Protein AF-A0A2R6EJL7-F1 (afdb_monomer_lite)

Secondary structure (DSSP, 8-state):
-----HHHHHHSS-HHHHHHHHHHHHHHHHHHHHHHHHH--HHHHHHHHHHHHHHHHHHH-THHHHHHHHHTT-S-HHHHHHHHHHHHHHHHHHHHHHHHHT-

pLDDT: mean 85.53, std 10.94, range [43.31, 95.88]

Radius of gyration: 16.5 Å; chains: 1; bounding box: 40×24×56 Å

Sequence (103 aa):
MGTVPEAAAVFGLDVSLTLVFLVVGLAVFLWGFARYRRTFWRTELAVATLIALGVWSVGVFPDLFLVIADVLRLSETFRAVQIVANVAFVFLLLYALSLINDN

Structure (mmCIF, N/CA/C/O backbone):
data_AF-A0A2R6EJL7-F1
#
_entry.id   AF-A0A2R6EJL7-F1
#
loop_
_atom_site.group_PDB
_atom_site.id
_atom_site.type_symbol
_atom_site.label_atom_id
_atom_site.label_alt_id
_atom_site.label_comp_id
_atom_site.label_asym_id
_atom_site.label_entity_id
_atom_site.label_seq_id
_atom_site.pdbx_PDB_ins_code
_atom_site.Cartn_x
_atom_site.Cartn_y
_atom_site.Cartn_z
_atom_site.occupancy
_atom_site.B_iso_or_equiv
_atom_site.auth_seq_id
_atom_site.auth_comp_id
_atom_site.auth_asym_id
_atom_site.auth_atom_id
_atom_site.pdbx_PDB_model_num
ATOM 1 N N . MET A 1 1 ? 8.778 -14.224 -30.871 1.00 43.31 1 MET A N 1
ATOM 2 C CA . MET A 1 1 ? 8.301 -12.944 -30.308 1.00 43.31 1 MET A CA 1
ATOM 3 C C . MET A 1 1 ? 6.935 -13.205 -29.703 1.00 43.31 1 MET A C 1
ATOM 5 O O . MET A 1 1 ? 5.975 -13.330 -30.448 1.00 43.31 1 MET A O 1
ATOM 9 N N . GLY A 1 2 ? 6.869 -13.444 -28.391 1.00 53.47 2 GLY A N 1
ATOM 10 C CA . GLY A 1 2 ? 5.591 -13.633 -27.702 1.00 53.47 2 GLY A CA 1
ATOM 11 C C . GLY A 1 2 ? 4.887 -12.287 -27.612 1.00 53.47 2 GLY A C 1
ATOM 12 O O . GLY A 1 2 ? 5.492 -11.320 -27.155 1.00 53.47 2 GLY A O 1
ATOM 13 N N . THR A 1 3 ? 3.658 -12.203 -28.111 1.00 59.81 3 THR A N 1
ATOM 14 C CA . THR A 1 3 ? 2.821 -11.014 -27.963 1.00 59.81 3 THR A CA 1
ATOM 15 C C . THR A 1 3 ? 2.594 -10.802 -26.476 1.00 59.81 3 THR A C 1
ATOM 17 O O . THR A 1 3 ? 1.891 -11.587 -25.841 1.00 59.81 3 THR A O 1
ATOM 20 N N . VAL A 1 4 ? 3.231 -9.779 -25.911 1.00 57.00 4 VAL A N 1
ATOM 21 C CA . VAL A 1 4 ? 2.885 -9.292 -24.578 1.00 57.00 4 VAL A CA 1
ATOM 22 C C . VAL A 1 4 ? 1.385 -8.984 -24.640 1.00 57.00 4 VAL A C 1
ATOM 24 O O . VAL A 1 4 ? 0.992 -8.201 -25.508 1.00 57.00 4 VAL A O 1
ATOM 27 N N . PRO A 1 5 ? 0.525 -9.647 -23.845 1.00 63.06 5 PRO A N 1
ATOM 28 C CA . PRO A 1 5 ? -0.902 -9.350 -23.871 1.00 63.06 5 PRO A CA 1
ATOM 29 C C . PRO A 1 5 ? -1.068 -7.854 -23.589 1.00 63.06 5 PRO A C 1
ATOM 31 O O . PRO A 1 5 ? -0.411 -7.350 -22.682 1.00 63.06 5 PRO A O 1
ATOM 34 N N . GLU A 1 6 ? -1.899 -7.139 -24.358 1.00 61.22 6 GLU A N 1
ATOM 35 C CA . GLU A 1 6 ? -2.052 -5.670 -24.259 1.00 61.22 6 GLU A CA 1
ATOM 36 C C . GLU A 1 6 ? -2.221 -5.192 -22.810 1.00 61.22 6 GLU A C 1
ATOM 38 O O . GLU A 1 6 ? -1.675 -4.167 -22.417 1.00 61.22 6 GLU A O 1
ATOM 43 N N . ALA A 1 7 ? -2.889 -5.991 -21.976 1.00 58.41 7 ALA A N 1
ATOM 44 C CA . ALA A 1 7 ? -3.046 -5.729 -20.552 1.00 58.41 7 ALA A CA 1
ATOM 45 C C . ALA A 1 7 ? -1.715 -5.667 -19.767 1.00 58.41 7 ALA A C 1
ATOM 47 O O . ALA A 1 7 ? -1.571 -4.812 -18.900 1.00 58.41 7 ALA A O 1
ATOM 48 N N . ALA A 1 8 ? -0.719 -6.502 -20.071 1.00 58.97 8 ALA A N 1
ATOM 49 C CA . ALA A 1 8 ? 0.587 -6.442 -19.407 1.00 58.97 8 ALA A CA 1
ATOM 50 C C . ALA A 1 8 ? 1.381 -5.180 -19.792 1.00 58.97 8 ALA A C 1
ATOM 52 O O . ALA A 1 8 ? 2.152 -4.672 -18.981 1.00 58.97 8 ALA A O 1
ATOM 53 N N . ALA A 1 9 ? 1.152 -4.627 -20.988 1.00 61.31 9 ALA A N 1
ATOM 54 C CA . ALA 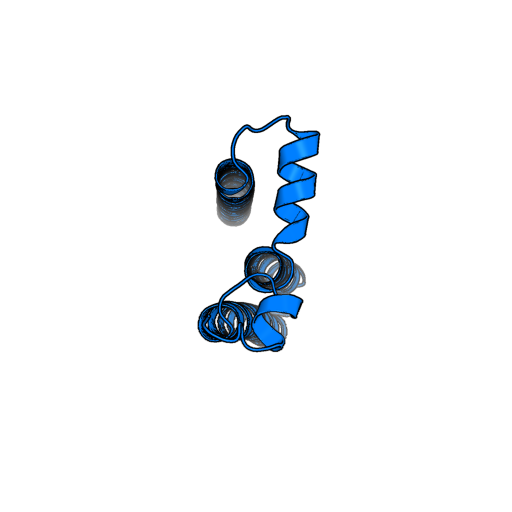A 1 9 ? 1.720 -3.336 -21.376 1.00 61.31 9 ALA A CA 1
ATOM 55 C C . ALA A 1 9 ? 1.076 -2.158 -20.620 1.00 61.31 9 ALA A C 1
ATOM 57 O O . ALA A 1 9 ? 1.738 -1.152 -20.393 1.00 61.31 9 ALA A O 1
ATOM 58 N N . VAL A 1 10 ? -0.190 -2.292 -20.201 1.00 64.12 10 VAL A N 1
ATOM 59 C CA . VAL A 1 10 ? -0.896 -1.277 -19.399 1.00 64.12 10 VAL A CA 1
ATOM 60 C C . VAL A 1 10 ? -0.506 -1.342 -17.919 1.00 64.12 10 VAL A C 1
ATOM 62 O O . VAL A 1 10 ? -0.361 -0.301 -17.288 1.00 64.12 10 VAL A O 1
ATOM 65 N N . PHE A 1 11 ? -0.338 -2.543 -17.358 1.00 67.06 11 PHE A N 1
ATOM 66 C CA . PHE A 1 11 ? -0.090 -2.722 -15.919 1.00 67.06 11 PHE A CA 1
ATOM 67 C C . PHE A 1 11 ? 1.385 -2.890 -15.539 1.00 67.06 11 PHE A C 1
ATOM 69 O O . PHE A 1 11 ? 1.698 -2.917 -14.353 1.00 67.06 11 PHE A O 1
ATOM 76 N N . GLY A 1 12 ? 2.292 -3.042 -16.509 1.00 65.75 12 GLY A N 1
ATOM 77 C CA . GLY A 1 12 ? 3.726 -3.227 -16.253 1.00 65.75 12 GLY A CA 1
ATOM 78 C C . GLY A 1 12 ? 4.088 -4.550 -15.556 1.00 65.75 12 GLY A C 1
ATOM 79 O O . GLY A 1 12 ? 5.246 -4.752 -15.196 1.00 65.75 12 GLY A O 1
ATOM 80 N N . LEU A 1 13 ? 3.119 -5.456 -15.375 1.00 71.62 13 LEU A N 1
ATOM 81 C CA . LEU A 1 13 ? 3.247 -6.762 -14.724 1.00 71.62 13 LEU A CA 1
ATOM 82 C C . LEU A 1 13 ? 2.488 -7.838 -15.519 1.00 71.62 13 LEU A C 1
ATOM 84 O O . LEU A 1 13 ? 1.620 -7.528 -16.338 1.00 71.62 13 LEU A O 1
ATOM 88 N N . ASP A 1 14 ? 2.777 -9.117 -15.249 1.00 85.19 14 ASP A N 1
ATOM 89 C CA . ASP A 1 14 ? 1.941 -10.215 -15.751 1.00 85.19 14 ASP A CA 1
ATOM 90 C C . ASP A 1 14 ? 0.497 -10.027 -15.260 1.00 85.19 14 ASP A C 1
ATOM 92 O O . ASP A 1 14 ? 0.257 -9.821 -14.068 1.00 85.19 14 ASP A O 1
ATOM 96 N N . VAL A 1 15 ? -0.464 -10.127 -16.180 1.00 83.88 15 VAL A N 1
ATOM 97 C CA . VAL A 1 15 ? -1.898 -9.929 -15.918 1.00 83.88 15 VAL A CA 1
ATOM 98 C C . VAL A 1 15 ? -2.377 -10.796 -14.755 1.00 83.88 15 VAL A C 1
ATOM 100 O O . VAL A 1 15 ? -3.154 -10.340 -13.915 1.00 83.88 15 VAL A O 1
ATOM 103 N N . SER A 1 16 ? -1.882 -12.031 -14.673 1.00 86.25 16 SER A N 1
ATOM 104 C CA . SER A 1 16 ? -2.237 -12.977 -13.613 1.00 86.25 16 SER A CA 1
ATOM 105 C C . SER A 1 16 ? -1.814 -12.449 -12.244 1.00 86.25 16 SER A C 1
ATOM 107 O O . SER A 1 16 ? -2.562 -12.543 -11.272 1.00 86.25 16 SER A O 1
ATOM 109 N N . LEU A 1 17 ? -0.626 -11.849 -12.169 1.00 85.38 17 LEU A N 1
ATOM 110 C CA . LEU A 1 17 ? -0.064 -11.320 -10.934 1.00 85.38 17 LEU A CA 1
ATOM 111 C C . LEU A 1 17 ? -0.730 -9.995 -10.535 1.00 85.38 17 LEU A C 1
ATOM 113 O O . LEU A 1 17 ? -1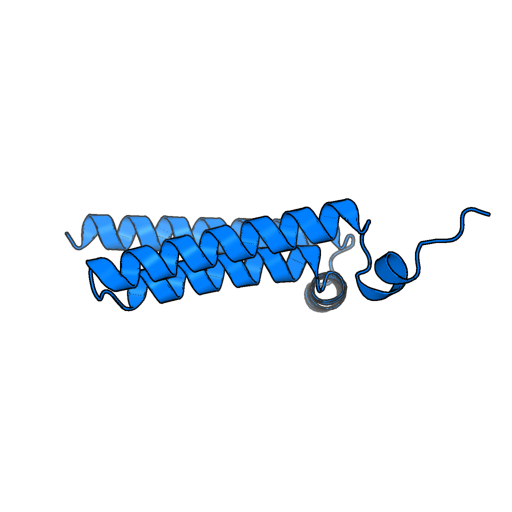.071 -9.813 -9.365 1.00 85.38 17 LEU A O 1
ATOM 117 N N . THR A 1 18 ? -1.013 -9.112 -11.497 1.00 87.50 18 THR A N 1
ATOM 118 C CA . THR A 1 18 ? -1.818 -7.901 -11.258 1.00 87.50 18 THR A CA 1
ATOM 119 C C . THR A 1 18 ? -3.201 -8.252 -10.707 1.00 87.50 18 THR A C 1
ATOM 121 O O . THR A 1 18 ? -3.652 -7.626 -9.746 1.00 87.50 18 THR A O 1
ATOM 124 N N . LEU A 1 19 ? -3.858 -9.287 -11.242 1.00 89.75 19 LEU A N 1
ATOM 125 C CA . LEU A 1 19 ? -5.147 -9.762 -10.727 1.00 89.75 19 LEU A CA 1
ATOM 126 C C . LEU A 1 19 ? -5.049 -10.251 -9.279 1.00 89.75 19 LEU A C 1
ATOM 128 O O . LEU A 1 19 ? -5.931 -9.941 -8.477 1.00 89.75 19 LEU A O 1
ATOM 132 N N . VAL A 1 20 ? -3.973 -10.955 -8.915 1.00 92.00 20 VAL A N 1
ATOM 133 C CA . VAL A 1 20 ? -3.736 -11.364 -7.522 1.00 92.00 20 VAL A CA 1
ATOM 134 C C . VAL A 1 20 ? -3.648 -10.140 -6.612 1.00 92.00 20 VAL A C 1
ATOM 136 O O . VAL A 1 20 ? -4.363 -10.078 -5.612 1.00 92.00 20 VAL A O 1
ATOM 139 N N . PHE A 1 21 ? -2.840 -9.137 -6.964 1.00 90.00 21 PHE A N 1
ATOM 140 C CA . PHE A 1 21 ? -2.726 -7.911 -6.166 1.00 90.00 21 PHE A CA 1
ATOM 141 C C . PHE A 1 21 ? -4.050 -7.143 -6.073 1.00 90.00 21 PHE A C 1
ATOM 143 O O . PHE A 1 21 ? -4.402 -6.654 -4.996 1.00 90.00 21 PHE A O 1
ATOM 150 N N . LEU A 1 22 ? -4.818 -7.080 -7.164 1.00 92.38 22 LEU A N 1
ATOM 151 C CA . LEU A 1 22 ? -6.143 -6.462 -7.172 1.00 92.38 22 LEU A CA 1
ATOM 152 C C . LEU A 1 22 ? -7.097 -7.154 -6.197 1.00 92.38 22 LEU A C 1
ATOM 154 O O . LEU A 1 22 ? -7.689 -6.486 -5.344 1.00 92.38 22 LEU A O 1
ATOM 158 N N . VAL A 1 23 ? -7.207 -8.482 -6.288 1.00 94.62 23 VAL A N 1
ATOM 159 C CA . VAL A 1 23 ? -8.091 -9.291 -5.437 1.00 94.62 23 VAL A CA 1
ATOM 160 C C . VAL A 1 23 ? -7.667 -9.217 -3.972 1.00 94.62 23 VAL A C 1
ATOM 162 O O . VAL A 1 23 ? -8.520 -9.030 -3.105 1.00 94.62 23 VAL A O 1
ATOM 165 N N . VAL A 1 24 ? -6.367 -9.309 -3.683 1.00 94.75 24 VAL A N 1
ATOM 166 C CA . VAL A 1 24 ? -5.845 -9.210 -2.312 1.00 94.75 24 VAL A CA 1
ATOM 167 C C . VAL A 1 24 ? -6.130 -7.828 -1.722 1.00 94.75 24 VAL A C 1
ATOM 169 O O . VAL A 1 24 ? -6.673 -7.745 -0.620 1.00 94.75 24 VAL A O 1
ATOM 172 N N . GLY A 1 25 ? -5.841 -6.745 -2.451 1.00 93.00 25 GLY A N 1
ATOM 173 C CA . GLY A 1 25 ? -6.131 -5.388 -1.979 1.00 93.00 25 GLY A CA 1
ATOM 174 C C . GLY A 1 25 ? -7.629 -5.162 -1.745 1.00 93.00 25 GLY A C 1
ATOM 175 O O . GLY A 1 25 ? -8.018 -4.620 -0.709 1.00 93.00 25 GLY A O 1
ATOM 176 N N . LEU A 1 26 ? -8.484 -5.673 -2.639 1.00 95.88 26 LEU A N 1
ATOM 177 C CA . LEU A 1 26 ? -9.937 -5.617 -2.471 1.00 95.88 26 LEU A CA 1
ATOM 178 C C . LEU A 1 26 ? -10.395 -6.391 -1.228 1.00 95.88 26 LEU A C 1
ATOM 180 O O . LEU A 1 26 ? -11.211 -5.885 -0.461 1.00 95.88 26 LEU A O 1
ATOM 184 N N . ALA A 1 27 ? -9.860 -7.591 -0.997 1.00 95.75 27 ALA A N 1
ATOM 185 C CA . ALA A 1 27 ? -10.193 -8.398 0.172 1.00 95.75 27 ALA A CA 1
ATOM 186 C C . ALA A 1 27 ? -9.820 -7.687 1.484 1.00 95.75 27 ALA A C 1
ATOM 188 O O . ALA A 1 27 ? -10.630 -7.657 2.413 1.00 95.75 27 ALA A O 1
ATOM 189 N N . VAL A 1 28 ? -8.639 -7.060 1.544 1.00 93.75 28 VAL A N 1
ATOM 190 C CA . VAL A 1 28 ? -8.198 -6.269 2.707 1.00 93.75 28 VAL A CA 1
ATOM 191 C C . VAL A 1 28 ? -9.123 -5.074 2.946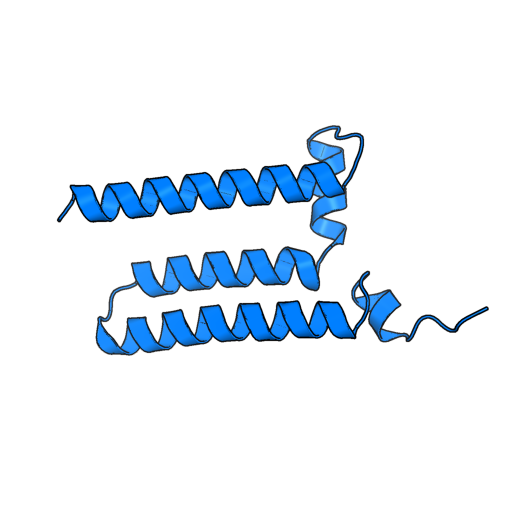 1.00 93.75 28 VAL A C 1
ATOM 193 O O . VAL A 1 28 ? -9.561 -4.847 4.077 1.00 93.75 28 VAL A O 1
ATOM 196 N N . PHE A 1 29 ? -9.473 -4.337 1.890 1.00 92.94 29 PHE A N 1
ATOM 197 C CA . PHE A 1 29 ? -10.390 -3.204 1.999 1.00 92.94 29 PHE A CA 1
ATOM 198 C C . PHE A 1 29 ? -11.779 -3.636 2.488 1.00 92.94 29 PHE A C 1
ATOM 200 O O . PHE A 1 29 ? -12.317 -3.057 3.434 1.00 92.94 29 PHE A O 1
ATOM 207 N N . LEU A 1 30 ? -12.349 -4.687 1.888 1.00 94.06 30 LEU A N 1
ATOM 208 C CA . LEU A 1 30 ? -13.656 -5.225 2.273 1.00 94.06 30 LEU A CA 1
ATOM 209 C C . LEU A 1 30 ? -13.658 -5.747 3.711 1.00 94.06 30 LEU A C 1
ATOM 211 O O . LEU A 1 30 ? -14.648 -5.560 4.422 1.00 94.06 30 LEU A O 1
ATOM 215 N N . TRP A 1 31 ? -12.560 -6.357 4.159 1.00 93.50 31 TRP A N 1
ATOM 216 C CA . TRP A 1 31 ? -12.387 -6.772 5.547 1.00 93.50 31 TRP A CA 1
ATOM 217 C C . TRP A 1 31 ? -12.425 -5.571 6.502 1.00 93.50 31 TRP A C 1
ATOM 219 O O . TRP A 1 31 ? -13.206 -5.575 7.459 1.00 93.50 31 TRP A O 1
ATOM 229 N N . GLY A 1 32 ? -11.667 -4.512 6.205 1.00 90.12 32 GLY A N 1
ATOM 230 C CA . GLY A 1 32 ? -11.680 -3.275 6.988 1.00 90.12 32 GLY A CA 1
ATOM 231 C C . GLY A 1 32 ? -13.046 -2.595 7.009 1.00 90.12 32 GLY A C 1
ATOM 232 O O . GLY A 1 32 ? -13.523 -2.177 8.062 1.00 90.12 32 GLY A O 1
ATOM 233 N N . PHE A 1 33 ? -13.728 -2.558 5.864 1.00 90.31 33 PHE A N 1
ATOM 234 C CA . PHE A 1 33 ? -15.079 -2.017 5.749 1.00 90.31 33 PHE A CA 1
ATOM 235 C C . PHE A 1 33 ? -16.110 -2.831 6.540 1.00 90.31 33 PHE A C 1
ATOM 237 O O . PHE A 1 33 ? -16.963 -2.269 7.231 1.00 90.31 33 PHE A O 1
ATOM 244 N N . ALA A 1 34 ? -16.035 -4.162 6.487 1.00 90.69 34 ALA A N 1
ATOM 245 C CA . ALA A 1 34 ? -16.903 -5.034 7.271 1.00 90.69 34 ALA A CA 1
ATOM 246 C C . ALA A 1 34 ? -16.698 -4.839 8.779 1.00 90.69 34 ALA A C 1
ATOM 248 O O . ALA A 1 34 ? -17.673 -4.868 9.533 1.00 90.69 34 ALA A O 1
ATOM 249 N N . ARG A 1 35 ? -15.454 -4.608 9.208 1.00 87.44 35 ARG A N 1
ATOM 250 C CA . ARG A 1 35 ? -15.119 -4.347 10.609 1.00 87.44 35 ARG A CA 1
ATOM 251 C C . ARG A 1 35 ? -15.588 -2.965 11.059 1.00 87.44 35 ARG A C 1
ATOM 253 O O . ARG A 1 35 ? -16.316 -2.876 12.041 1.00 87.44 35 ARG A O 1
ATOM 260 N N . TYR A 1 36 ? -15.346 -1.934 10.251 1.00 87.06 36 TYR A N 1
ATOM 261 C CA . TYR A 1 36 ? -15.894 -0.593 10.464 1.00 87.06 36 TYR A CA 1
ATOM 262 C C . TYR A 1 36 ? -17.416 -0.604 10.646 1.00 87.06 36 TYR A C 1
ATOM 264 O O . TYR A 1 36 ? -17.924 0.052 11.549 1.00 87.06 36 TYR A O 1
ATOM 272 N N . ARG A 1 37 ? -18.158 -1.397 9.860 1.00 87.62 37 ARG A N 1
ATOM 273 C CA . ARG A 1 37 ? -19.619 -1.519 10.033 1.00 87.62 37 ARG A CA 1
ATOM 274 C C . ARG A 1 37 ? -20.044 -2.129 11.373 1.00 87.62 37 ARG A C 1
ATOM 276 O O . ARG A 1 37 ? -21.186 -1.929 11.770 1.00 87.62 37 ARG A O 1
ATOM 283 N N . ARG A 1 38 ? -19.175 -2.892 12.041 1.00 85.12 38 ARG A N 1
ATOM 284 C CA . ARG A 1 38 ? -19.464 -3.527 13.337 1.00 85.12 38 ARG A CA 1
ATOM 285 C C . ARG A 1 38 ? -19.030 -2.658 14.516 1.00 85.12 38 ARG A C 1
ATOM 287 O O . ARG A 1 38 ? -19.779 -2.559 15.479 1.00 85.12 38 ARG A O 1
ATOM 294 N N . THR A 1 39 ? -17.854 -2.037 14.438 1.00 79.69 39 THR A N 1
ATOM 295 C CA . THR A 1 39 ? -17.242 -1.284 15.551 1.00 79.69 39 THR A CA 1
ATOM 296 C C . THR A 1 39 ? -17.409 0.237 15.431 1.00 79.69 39 THR A C 1
ATOM 298 O O . THR A 1 39 ? -17.197 0.951 16.404 1.00 79.69 39 THR A O 1
ATOM 301 N N . PHE A 1 40 ? -17.764 0.754 14.247 1.00 77.12 40 PHE A N 1
ATOM 302 C CA . PHE A 1 40 ? -17.807 2.187 13.889 1.00 77.12 40 PHE A CA 1
ATOM 303 C C . PHE A 1 40 ? -16.488 2.957 14.102 1.00 77.12 40 PHE A C 1
ATOM 305 O O . PHE A 1 40 ? -16.453 4.189 14.069 1.00 77.12 40 PHE A O 1
ATOM 312 N N . TRP A 1 41 ? -15.369 2.249 14.260 1.00 78.50 41 TRP A N 1
ATOM 313 C CA . TRP A 1 41 ? -14.054 2.849 14.456 1.00 78.50 41 TRP A CA 1
ATOM 314 C C . TRP A 1 41 ? -13.427 3.264 13.123 1.00 78.50 41 TRP A C 1
ATOM 316 O O . TRP A 1 41 ? -13.029 2.432 12.308 1.00 78.50 41 TRP A O 1
ATOM 326 N N . ARG A 1 42 ? -13.322 4.581 12.900 1.00 84.44 42 ARG A N 1
ATOM 327 C CA . ARG A 1 42 ? -12.744 5.172 11.674 1.00 84.44 42 ARG A CA 1
ATOM 328 C C . ARG A 1 42 ? -11.293 4.745 11.429 1.00 84.44 42 ARG A C 1
ATOM 330 O O . ARG A 1 42 ? -10.870 4.661 10.279 1.00 84.44 42 ARG A O 1
ATOM 337 N N . THR A 1 43 ? -10.553 4.465 12.497 1.00 85.44 43 THR A N 1
ATOM 338 C CA . THR A 1 43 ? -9.160 4.003 12.459 1.00 85.44 43 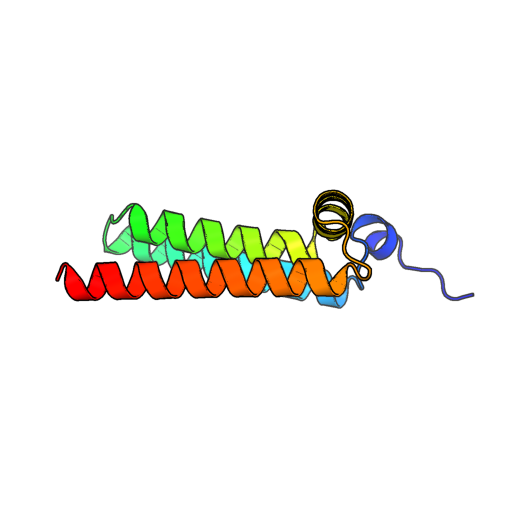THR A CA 1
ATOM 339 C C . THR A 1 43 ? -9.017 2.657 11.757 1.00 85.44 43 THR A C 1
ATOM 341 O O . THR A 1 43 ? -8.138 2.511 10.913 1.00 85.44 43 THR A O 1
ATOM 344 N N . GLU A 1 44 ? -9.913 1.700 12.014 1.00 84.31 44 GLU A N 1
ATOM 345 C CA . GLU A 1 44 ? -9.865 0.371 11.386 1.00 84.31 44 GLU A CA 1
ATOM 346 C C . GLU A 1 44 ? -10.032 0.459 9.862 1.00 84.31 44 GLU A C 1
ATOM 348 O O . GLU A 1 44 ? -9.300 -0.186 9.108 1.00 84.31 44 GLU A O 1
ATOM 353 N N . LEU A 1 45 ? -10.954 1.312 9.400 1.00 87.50 45 LEU A N 1
ATOM 354 C CA . LEU A 1 45 ? -11.156 1.556 7.972 1.00 87.50 45 LEU A CA 1
ATOM 355 C C . LEU A 1 45 ? -9.954 2.263 7.342 1.00 87.50 45 LEU A C 1
ATOM 357 O O . LEU A 1 45 ? -9.539 1.899 6.241 1.00 87.50 45 LEU A O 1
ATOM 361 N N . ALA A 1 46 ? -9.398 3.266 8.027 1.00 88.56 46 ALA A N 1
ATOM 362 C CA . ALA A 1 46 ? -8.257 4.028 7.531 1.00 88.56 46 ALA A CA 1
ATOM 363 C C . ALA A 1 46 ? -7.022 3.133 7.345 1.00 88.56 46 ALA A C 1
ATOM 365 O O . ALA A 1 46 ? -6.398 3.167 6.285 1.00 88.56 46 ALA A O 1
ATOM 366 N N . VAL A 1 47 ? -6.722 2.277 8.327 1.00 89.62 47 VAL A N 1
ATOM 367 C CA . VAL A 1 47 ? -5.600 1.329 8.259 1.00 89.62 47 VAL A CA 1
AT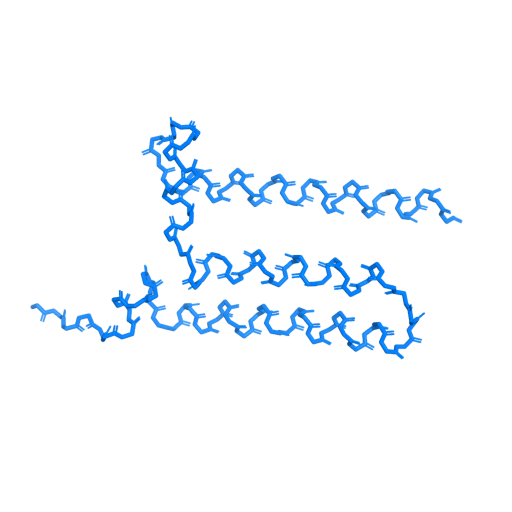OM 368 C C . VAL A 1 47 ? -5.802 0.322 7.131 1.00 89.62 47 VAL A C 1
ATOM 370 O O . VAL A 1 47 ? -4.902 0.128 6.317 1.00 89.62 47 VAL A O 1
ATOM 373 N N . ALA A 1 48 ? -6.988 -0.280 7.023 1.00 91.25 48 ALA A N 1
ATOM 374 C CA . ALA A 1 48 ? -7.267 -1.233 5.951 1.00 91.25 48 ALA A CA 1
ATOM 375 C C . ALA A 1 48 ? -7.199 -0.589 4.558 1.00 91.25 48 ALA A C 1
ATOM 377 O O . ALA A 1 48 ? -6.682 -1.198 3.624 1.00 91.25 48 ALA A O 1
ATOM 378 N N . THR A 1 49 ? -7.667 0.655 4.424 1.00 92.31 49 THR A N 1
ATOM 379 C CA . THR A 1 49 ? -7.555 1.425 3.177 1.00 92.31 49 THR A CA 1
ATOM 380 C C . THR A 1 49 ? -6.093 1.688 2.831 1.00 92.31 49 THR A C 1
ATOM 382 O O . THR A 1 49 ? -5.692 1.479 1.690 1.00 92.31 49 THR A O 1
ATOM 385 N N . LEU A 1 50 ? -5.277 2.087 3.811 1.00 91.88 50 LEU A N 1
ATOM 386 C CA . LEU A 1 50 ? -3.851 2.339 3.609 1.00 91.88 50 LEU A CA 1
ATOM 387 C C . LEU A 1 50 ? -3.106 1.072 3.165 1.00 91.88 50 LEU A C 1
ATOM 389 O O . LEU A 1 50 ? -2.314 1.125 2.226 1.00 91.88 50 LEU A O 1
ATOM 393 N N . ILE A 1 51 ? -3.410 -0.077 3.776 1.00 91.75 51 ILE A N 1
ATOM 394 C CA . ILE A 1 51 ? -2.835 -1.369 3.376 1.00 91.75 51 ILE A CA 1
ATOM 395 C C . ILE A 1 51 ? -3.284 -1.746 1.958 1.00 91.75 51 ILE A C 1
ATOM 397 O O . ILE A 1 51 ? -2.448 -2.111 1.134 1.00 91.75 51 ILE A O 1
ATOM 401 N N . ALA A 1 52 ? -4.578 -1.631 1.647 1.00 93.31 52 ALA A N 1
ATOM 402 C CA . ALA A 1 52 ? -5.108 -1.954 0.322 1.00 93.31 52 ALA A CA 1
ATOM 403 C C . ALA A 1 52 ? -4.475 -1.092 -0.783 1.00 93.31 52 ALA A C 1
ATOM 405 O O . ALA A 1 52 ? -4.067 -1.620 -1.817 1.00 93.31 52 ALA A O 1
ATOM 406 N N . LEU A 1 53 ? -4.320 0.214 -0.541 1.00 92.75 53 LEU A N 1
ATOM 407 C CA . LEU A 1 53 ? -3.636 1.122 -1.464 1.00 92.75 53 LEU A CA 1
ATOM 408 C C . LEU A 1 53 ? -2.158 0.758 -1.644 1.00 92.75 53 LEU A C 1
ATOM 410 O O . LEU A 1 53 ? -1.660 0.810 -2.765 1.00 92.75 53 LEU A O 1
ATOM 414 N N . GLY A 1 54 ? -1.470 0.350 -0.574 1.00 91.06 54 GLY A N 1
ATOM 415 C CA . GLY A 1 54 ? -0.095 -0.146 -0.658 1.00 91.06 54 GLY A CA 1
ATOM 416 C C . GLY A 1 54 ? 0.033 -1.431 -1.484 1.00 91.06 54 GLY A C 1
ATOM 417 O O . GLY A 1 54 ? 1.002 -1.601 -2.214 1.00 91.06 54 GLY A O 1
ATOM 418 N N . VAL A 1 55 ? -0.958 -2.325 -1.424 1.00 91.81 55 VAL A N 1
ATOM 419 C CA . VAL A 1 55 ? -0.989 -3.540 -2.257 1.00 91.81 55 VAL A CA 1
ATOM 420 C C . VAL A 1 55 ? -1.228 -3.186 -3.728 1.00 91.81 55 VAL A C 1
ATOM 422 O O . VAL A 1 55 ? -0.546 -3.699 -4.617 1.00 91.81 55 VAL A O 1
ATOM 425 N N . TRP A 1 56 ? -2.180 -2.293 -4.004 1.00 92.19 56 TRP A N 1
ATOM 426 C CA . TRP A 1 56 ? -2.490 -1.879 -5.372 1.00 92.19 56 TRP A CA 1
ATOM 427 C C . TRP A 1 56 ? -1.399 -1.022 -6.007 1.00 92.19 56 TRP A C 1
ATOM 429 O O . TRP A 1 56 ? -1.198 -1.135 -7.213 1.00 92.19 56 TRP A O 1
ATOM 439 N N . SER A 1 57 ? -0.656 -0.218 -5.243 1.00 90.44 57 SER A N 1
ATOM 440 C CA . SER A 1 57 ? 0.469 0.536 -5.806 1.00 90.44 57 SER A CA 1
ATOM 441 C C . SER A 1 57 ? 1.514 -0.398 -6.420 1.00 90.44 57 SER A C 1
ATOM 443 O O . SER A 1 57 ? 1.991 -0.124 -7.514 1.00 90.44 57 SER A O 1
ATOM 445 N N . VAL A 1 58 ? 1.794 -1.544 -5.788 1.00 87.62 58 VAL A N 1
ATOM 446 C CA . VAL A 1 58 ? 2.726 -2.564 -6.307 1.00 87.62 58 VAL A CA 1
ATOM 447 C C . VAL A 1 58 ? 2.190 -3.253 -7.562 1.00 87.62 58 VAL A C 1
ATOM 449 O O . VAL A 1 58 ? 2.933 -3.433 -8.523 1.00 87.62 58 VAL A O 1
ATOM 452 N N . GLY A 1 59 ? 0.917 -3.654 -7.561 1.00 85.31 59 GLY A N 1
ATOM 453 C CA . GLY A 1 59 ? 0.356 -4.472 -8.644 1.00 85.31 59 GLY A CA 1
ATOM 454 C C . GLY A 1 59 ? -0.191 -3.703 -9.849 1.00 85.31 59 GLY A C 1
ATOM 455 O O . GLY A 1 59 ? -0.275 -4.275 -10.935 1.00 85.31 59 GLY A O 1
ATOM 456 N N . VAL A 1 60 ? -0.604 -2.448 -9.651 1.00 86.06 60 VAL A N 1
ATOM 457 C CA . VAL A 1 60 ? -1.312 -1.627 -10.654 1.00 86.06 60 VAL A CA 1
ATOM 458 C C . VAL A 1 60 ? -0.465 -0.447 -11.120 1.00 86.06 60 VAL A C 1
ATOM 460 O O . VAL A 1 60 ? -0.571 -0.044 -12.272 1.00 86.06 60 VAL A O 1
ATOM 463 N N . PHE A 1 61 ? 0.377 0.100 -10.242 1.00 86.75 61 PHE A N 1
ATOM 464 C CA . PHE A 1 61 ? 1.179 1.290 -10.524 1.00 86.75 61 PHE A CA 1
ATOM 465 C C . PHE A 1 61 ? 2.675 1.053 -10.251 1.00 86.75 61 PHE A C 1
ATOM 467 O O . PHE A 1 61 ? 3.278 1.797 -9.470 1.00 86.75 61 PHE A O 1
ATOM 474 N N . PRO A 1 62 ? 3.310 0.044 -10.882 1.00 84.38 62 PRO A N 1
ATOM 475 C CA . PRO A 1 62 ? 4.720 -0.267 -10.639 1.00 84.38 62 PRO A CA 1
ATOM 476 C C . PRO A 1 62 ? 5.656 0.914 -10.955 1.00 84.38 62 PRO A C 1
ATOM 478 O O . PRO A 1 62 ? 6.692 1.070 -10.306 1.00 84.38 62 PRO A O 1
ATOM 481 N N . ASP A 1 63 ? 5.257 1.803 -11.869 1.00 87.31 63 ASP A N 1
ATOM 482 C CA . ASP A 1 63 ? 6.005 3.012 -12.231 1.00 87.31 63 ASP A CA 1
ATOM 483 C C . ASP A 1 63 ? 6.184 3.995 -11.066 1.00 87.31 63 ASP A C 1
ATOM 485 O O . ASP A 1 63 ? 7.164 4.743 -11.034 1.00 87.31 63 ASP A O 1
ATOM 489 N N . LEU A 1 64 ? 5.307 3.965 -10.053 1.00 88.25 64 LEU A N 1
ATOM 490 C CA . LEU A 1 64 ? 5.505 4.752 -8.829 1.00 88.25 64 LEU A CA 1
ATOM 491 C C . LEU A 1 64 ? 6.851 4.425 -8.179 1.00 88.25 64 LEU A C 1
ATOM 493 O O . LEU A 1 64 ? 7.527 5.315 -7.664 1.00 88.25 64 LEU A O 1
ATOM 497 N N . PHE A 1 65 ? 7.279 3.164 -8.239 1.00 89.50 65 PHE A N 1
ATOM 498 C CA . PHE A 1 65 ? 8.545 2.741 -7.654 1.00 89.50 65 PHE A CA 1
ATOM 499 C C . PHE A 1 65 ? 9.751 3.152 -8.493 1.00 89.50 65 PHE A C 1
ATOM 501 O O . PHE A 1 65 ? 10.838 3.280 -7.932 1.00 89.50 65 PHE A O 1
ATOM 508 N N . LEU A 1 66 ? 9.575 3.421 -9.791 1.00 89.38 66 LEU A N 1
ATOM 509 C CA . LEU A 1 66 ? 10.615 4.041 -10.616 1.00 89.38 66 LEU A CA 1
ATOM 510 C C . LEU A 1 66 ? 10.869 5.477 -10.160 1.00 89.38 66 LEU A C 1
ATOM 512 O O . LEU A 1 66 ? 12.015 5.849 -9.924 1.00 89.38 66 LEU A O 1
ATOM 516 N N . VAL A 1 67 ? 9.799 6.248 -9.945 1.00 91.94 67 VAL A N 1
ATOM 517 C CA . VAL A 1 67 ? 9.896 7.625 -9.435 1.00 91.94 67 VAL A CA 1
ATOM 518 C C . VAL A 1 67 ? 10.524 7.643 -8.042 1.00 91.94 67 VAL A C 1
ATOM 520 O O . VAL A 1 67 ? 11.428 8.430 -7.772 1.00 91.94 67 VAL A O 1
ATOM 523 N N . ILE A 1 68 ? 10.091 6.741 -7.156 1.00 90.19 68 ILE A N 1
ATOM 524 C CA . ILE A 1 68 ? 10.655 6.620 -5.806 1.00 90.19 68 ILE A CA 1
ATOM 525 C C . ILE A 1 68 ? 12.141 6.236 -5.865 1.00 90.19 68 ILE A C 1
ATOM 527 O O . ILE A 1 68 ? 12.944 6.807 -5.126 1.00 90.19 68 ILE A O 1
ATOM 531 N N . ALA A 1 69 ? 12.521 5.295 -6.736 1.00 91.12 69 ALA A N 1
ATOM 532 C CA . ALA A 1 69 ? 13.912 4.891 -6.913 1.00 91.12 69 ALA A CA 1
ATOM 533 C C . ALA A 1 69 ? 14.790 6.042 -7.415 1.00 91.12 69 ALA A C 1
ATOM 535 O O . ALA A 1 69 ? 15.891 6.214 -6.896 1.00 91.12 69 ALA A O 1
ATOM 536 N N . ASP A 1 70 ? 14.298 6.848 -8.356 1.00 93.50 70 ASP A N 1
ATOM 537 C CA . ASP A 1 70 ? 15.016 8.012 -8.883 1.00 93.50 70 ASP A CA 1
ATOM 538 C C . ASP A 1 70 ? 15.213 9.092 -7.807 1.00 93.50 70 ASP A C 1
ATOM 540 O O . ASP A 1 70 ? 16.337 9.530 -7.544 1.00 93.50 70 ASP A O 1
ATOM 544 N N . VAL A 1 71 ? 14.146 9.430 -7.072 1.00 94.44 71 VAL A N 1
ATOM 545 C CA . VAL A 1 71 ? 14.194 10.396 -5.958 1.00 94.44 71 VAL A CA 1
ATOM 546 C C . VAL A 1 71 ? 15.178 9.957 -4.869 1.00 94.44 71 VAL A C 1
ATOM 548 O O . VAL A 1 71 ? 15.930 10.775 -4.338 1.00 94.44 71 VAL A O 1
ATOM 551 N N . LEU A 1 72 ? 15.200 8.663 -4.542 1.00 90.81 72 LEU A N 1
ATOM 552 C CA . LEU A 1 72 ? 16.092 8.085 -3.531 1.00 90.81 72 LEU A CA 1
ATOM 553 C C . LEU A 1 72 ? 17.479 7.711 -4.082 1.00 90.81 72 LEU A C 1
ATOM 555 O O . LEU A 1 72 ? 18.310 7.215 -3.319 1.00 90.81 72 LEU A O 1
ATOM 559 N N . ARG A 1 73 ? 17.745 7.939 -5.378 1.00 92.44 73 ARG A N 1
ATOM 560 C CA . ARG A 1 73 ? 18.985 7.554 -6.078 1.00 92.44 73 ARG A CA 1
ATOM 561 C C . ARG A 1 73 ? 19.363 6.082 -5.866 1.00 92.44 73 ARG A C 1
ATOM 563 O O . ARG A 1 73 ? 20.519 5.751 -5.596 1.00 92.44 73 ARG A O 1
ATOM 570 N N . LEU A 1 74 ? 18.378 5.193 -5.949 1.00 91.00 74 LEU A N 1
ATOM 571 C CA . LEU A 1 74 ? 18.570 3.754 -5.786 1.00 91.00 74 LEU A CA 1
ATOM 572 C C . LEU A 1 74 ? 19.019 3.121 -7.103 1.00 91.00 74 LEU A C 1
ATOM 574 O O . LEU A 1 74 ? 18.516 3.450 -8.170 1.00 91.00 74 LEU A O 1
ATOM 578 N N . SER A 1 75 ? 19.934 2.156 -7.013 1.00 85.94 75 SER A N 1
ATOM 579 C CA . SER A 1 75 ? 20.432 1.410 -8.174 1.00 85.94 75 SER A CA 1
ATOM 580 C C . SER A 1 75 ? 19.410 0.428 -8.754 1.00 85.94 75 SER A C 1
ATOM 582 O O . SER A 1 75 ? 19.526 0.029 -9.906 1.00 85.94 75 SER A O 1
ATOM 584 N N . GLU A 1 76 ? 18.432 0.007 -7.951 1.00 88.06 76 GLU A N 1
ATOM 585 C CA . GLU A 1 76 ? 17.449 -1.010 -8.318 1.00 88.06 76 GLU A CA 1
ATOM 586 C C . GLU A 1 76 ? 16.057 -0.614 -7.823 1.00 88.06 76 GLU A C 1
ATOM 588 O O . GLU A 1 76 ? 15.858 -0.360 -6.632 1.00 88.06 76 GLU A O 1
ATOM 593 N N . THR A 1 77 ? 15.065 -0.646 -8.713 1.00 84.25 77 THR A N 1
ATOM 594 C CA . THR A 1 77 ? 13.649 -0.385 -8.395 1.00 84.25 77 THR A CA 1
ATOM 595 C C . THR A 1 77 ? 13.113 -1.336 -7.329 1.00 84.25 77 THR A C 1
ATOM 597 O O . THR A 1 77 ? 12.340 -0.939 -6.458 1.00 84.25 77 THR A O 1
ATOM 600 N N . PHE A 1 78 ? 13.583 -2.587 -7.334 1.00 86.88 78 PHE A N 1
ATOM 601 C CA . PHE A 1 78 ? 13.230 -3.575 -6.317 1.00 86.88 78 PHE A CA 1
ATOM 602 C C . PHE A 1 78 ? 13.599 -3.108 -4.900 1.00 86.88 78 PHE A C 1
ATOM 604 O O . PHE A 1 78 ? 12.838 -3.309 -3.953 1.00 86.88 78 PHE A O 1
ATOM 611 N N . ARG A 1 79 ? 14.722 -2.393 -4.753 1.00 89.25 79 ARG A N 1
ATOM 612 C CA . ARG A 1 79 ? 15.146 -1.821 -3.471 1.00 89.25 79 ARG A CA 1
ATOM 613 C C . ARG A 1 79 ? 14.186 -0.729 -2.994 1.00 89.25 79 ARG A C 1
ATOM 615 O O . ARG A 1 79 ? 13.932 -0.640 -1.797 1.00 89.25 79 ARG A O 1
ATOM 622 N N . ALA A 1 80 ? 13.614 0.056 -3.910 1.00 90.75 80 ALA A N 1
ATOM 623 C CA . ALA A 1 80 ? 12.574 1.037 -3.590 1.00 90.75 80 ALA A CA 1
ATOM 624 C C . ALA A 1 80 ? 11.331 0.350 -3.009 1.00 90.75 80 ALA A C 1
ATOM 626 O O . ALA A 1 80 ? 10.870 0.734 -1.936 1.00 90.75 80 ALA A O 1
ATOM 627 N N . VAL A 1 81 ? 10.846 -0.713 -3.662 1.00 90.19 81 VAL A N 1
ATOM 628 C CA . VAL A 1 81 ? 9.711 -1.513 -3.166 1.00 90.19 81 VAL A CA 1
ATOM 629 C C . VAL A 1 81 ? 10.010 -2.072 -1.773 1.00 90.19 81 VAL A C 1
ATOM 631 O O . VAL A 1 81 ? 9.193 -1.934 -0.866 1.00 90.19 81 VAL A O 1
ATOM 634 N N . GLN A 1 82 ? 11.198 -2.651 -1.573 1.00 91.44 82 GLN A N 1
ATOM 635 C CA . GLN A 1 82 ? 11.596 -3.241 -0.294 1.00 91.44 82 GLN A CA 1
ATOM 636 C C . GLN A 1 82 ? 11.674 -2.203 0.835 1.00 91.44 82 GLN A C 1
ATOM 638 O O . GLN A 1 82 ? 11.203 -2.464 1.942 1.00 91.44 82 GLN A O 1
ATOM 643 N N . ILE A 1 83 ? 12.249 -1.025 0.573 1.00 91.88 83 ILE A N 1
ATOM 644 C CA . ILE A 1 83 ? 12.312 0.067 1.555 1.00 91.88 83 ILE A CA 1
ATOM 645 C C . ILE A 1 83 ? 10.899 0.523 1.918 1.00 91.88 83 ILE A C 1
ATOM 647 O O . ILE A 1 83 ? 10.573 0.585 3.101 1.00 91.88 83 ILE A O 1
ATOM 651 N N . VAL A 1 84 ? 10.050 0.786 0.922 1.00 90.81 84 VAL A N 1
ATOM 652 C CA . VAL A 1 84 ? 8.664 1.231 1.138 1.00 90.81 84 VAL A CA 1
ATOM 653 C C . VAL A 1 84 ? 7.879 0.197 1.945 1.00 90.81 84 VAL A C 1
ATOM 655 O O . VAL A 1 84 ? 7.231 0.555 2.928 1.00 90.81 84 VAL A O 1
ATOM 658 N N . ALA A 1 85 ? 7.982 -1.085 1.587 1.00 90.81 85 ALA A N 1
ATOM 659 C CA . ALA A 1 85 ? 7.309 -2.170 2.294 1.00 90.81 85 ALA A CA 1
ATOM 660 C C . ALA A 1 85 ? 7.778 -2.286 3.752 1.00 90.81 85 ALA A C 1
ATOM 662 O O . ALA A 1 85 ? 6.950 -2.395 4.654 1.00 90.81 85 ALA A O 1
ATOM 663 N N . ASN A 1 86 ? 9.089 -2.206 4.002 1.00 94.44 86 ASN A N 1
ATOM 664 C CA . ASN A 1 86 ? 9.637 -2.257 5.358 1.00 94.44 86 ASN A CA 1
ATOM 665 C C . ASN A 1 86 ? 9.214 -1.048 6.197 1.00 94.44 86 ASN A C 1
ATOM 667 O O . ASN A 1 86 ? 8.817 -1.218 7.346 1.00 94.44 86 ASN A O 1
ATOM 671 N N . VAL A 1 87 ? 9.259 0.162 5.636 1.00 93.62 87 VAL A N 1
ATOM 672 C CA . VAL A 1 87 ? 8.816 1.378 6.335 1.00 93.62 87 VAL A CA 1
ATOM 673 C C . VAL A 1 87 ? 7.328 1.291 6.669 1.00 93.62 87 VAL A C 1
ATOM 675 O O . VAL A 1 87 ? 6.946 1.570 7.804 1.00 93.62 87 VAL A O 1
ATOM 678 N N . ALA A 1 88 ? 6.495 0.845 5.724 1.00 89.88 88 ALA A N 1
ATOM 679 C CA . ALA A 1 88 ? 5.071 0.638 5.961 1.00 89.88 88 ALA A CA 1
ATOM 680 C C . ALA A 1 88 ? 4.827 -0.421 7.047 1.00 89.88 88 ALA A C 1
ATOM 682 O O . ALA A 1 88 ? 4.013 -0.208 7.942 1.00 89.88 88 ALA A O 1
ATOM 683 N N . PHE A 1 89 ? 5.565 -1.533 7.014 1.00 91.31 89 PHE A N 1
ATOM 684 C CA . PHE A 1 89 ? 5.466 -2.585 8.023 1.00 91.31 89 PHE A CA 1
ATOM 685 C C . PHE A 1 89 ? 5.862 -2.087 9.416 1.00 91.31 89 PHE A C 1
ATOM 687 O O . PHE A 1 89 ? 5.112 -2.284 10.369 1.00 91.31 89 PHE A O 1
ATOM 694 N N . VAL A 1 90 ? 6.996 -1.391 9.534 1.00 95.44 90 VAL A N 1
ATOM 695 C CA . VAL A 1 90 ? 7.446 -0.792 10.799 1.00 95.44 90 VAL A CA 1
ATOM 696 C C . VAL A 1 90 ? 6.421 0.218 11.308 1.00 95.44 90 VAL A C 1
ATOM 698 O O . VAL A 1 90 ? 6.066 0.175 12.482 1.00 95.44 90 VAL A O 1
ATOM 701 N N . PHE A 1 91 ? 5.893 1.080 10.438 1.00 92.62 91 PHE A N 1
ATOM 702 C CA . PHE A 1 91 ? 4.844 2.032 10.802 1.00 92.62 91 PHE A CA 1
ATOM 703 C C . PHE A 1 91 ? 3.595 1.327 11.344 1.00 92.62 91 PHE A C 1
ATOM 705 O O . PHE A 1 91 ? 3.105 1.687 12.412 1.00 92.62 91 PHE A O 1
ATOM 712 N N . LEU A 1 92 ? 3.102 0.299 10.648 1.00 89.38 92 LEU A N 1
ATOM 713 C CA . LEU A 1 92 ? 1.931 -0.471 11.078 1.00 89.38 92 LEU A CA 1
ATOM 714 C C . LEU A 1 92 ? 2.183 -1.221 12.389 1.00 89.38 92 LEU A C 1
ATOM 716 O O . LEU A 1 92 ? 1.285 -1.304 13.224 1.00 89.38 92 LEU A O 1
ATOM 720 N N . LEU A 1 93 ? 3.395 -1.738 12.589 1.00 92.94 93 LEU A N 1
ATOM 721 C CA . LEU A 1 93 ? 3.786 -2.417 13.819 1.00 92.94 93 LEU A CA 1
ATOM 722 C C . LEU A 1 93 ? 3.837 -1.444 15.001 1.00 92.94 93 LEU A C 1
ATOM 724 O O . LEU A 1 93 ? 3.262 -1.730 16.048 1.00 92.94 93 LEU A O 1
ATOM 728 N N . LEU A 1 94 ? 4.454 -0.273 14.826 1.00 92.31 94 LEU A N 1
ATOM 729 C CA . LEU A 1 94 ? 4.466 0.780 15.846 1.00 92.31 94 LEU A CA 1
ATOM 730 C C . LEU A 1 94 ? 3.053 1.294 16.140 1.00 92.31 94 LEU A C 1
ATOM 732 O O . LEU A 1 94 ? 2.702 1.488 17.301 1.00 92.31 94 LEU A O 1
ATOM 736 N N . TYR A 1 95 ? 2.222 1.456 15.110 1.00 87.94 95 TYR A N 1
ATOM 737 C CA . TYR A 1 95 ? 0.821 1.834 15.270 1.00 87.94 95 TYR A CA 1
ATOM 738 C C . TYR A 1 95 ? 0.037 0.791 16.079 1.00 87.94 95 TYR A C 1
ATOM 740 O O . TYR A 1 95 ? -0.691 1.144 17.005 1.00 87.94 95 TYR A O 1
ATOM 748 N N . ALA A 1 96 ? 0.220 -0.497 15.776 1.00 87.88 96 ALA A N 1
ATOM 749 C CA . ALA A 1 96 ? -0.409 -1.580 16.524 1.00 87.88 96 ALA A CA 1
ATOM 750 C C . ALA A 1 96 ? 0.059 -1.616 17.987 1.00 87.88 96 ALA A C 1
ATOM 752 O O . ALA A 1 96 ? -0.768 -1.777 18.881 1.00 87.88 96 ALA A O 1
ATOM 753 N N . LEU A 1 97 ? 1.357 -1.419 18.243 1.00 92.00 97 LEU A N 1
ATOM 754 C CA . LEU A 1 97 ? 1.898 -1.332 19.602 1.00 92.00 97 LEU A CA 1
ATOM 755 C C . LEU A 1 97 ? 1.322 -0.141 20.375 1.00 92.00 97 LEU A C 1
ATOM 757 O O . LEU A 1 97 ? 0.971 -0.309 21.538 1.00 92.00 97 LEU A O 1
ATOM 761 N N . SER A 1 98 ? 1.169 1.025 19.737 1.00 89.50 98 SER A N 1
ATOM 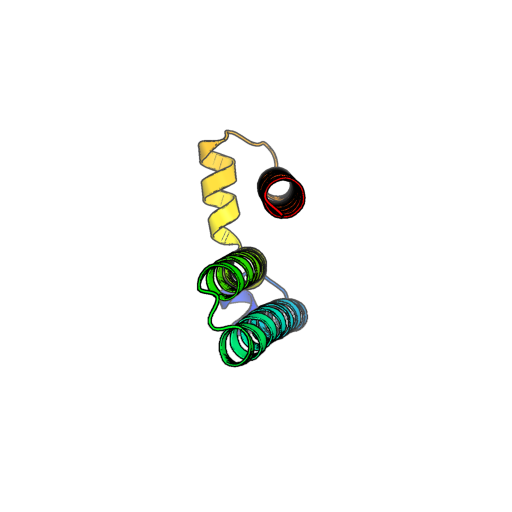762 C CA . SER A 1 98 ? 0.502 2.185 20.349 1.00 89.50 98 SER A CA 1
ATOM 763 C C . SER A 1 98 ? -0.929 1.845 20.751 1.00 89.50 98 SER A C 1
ATOM 765 O O . SER A 1 98 ? -1.324 2.105 21.878 1.00 89.50 98 SER A O 1
ATOM 767 N N . LEU A 1 99 ? -1.685 1.191 19.863 1.00 85.88 99 LEU A N 1
ATOM 768 C CA . LEU A 1 99 ? -3.066 0.803 20.148 1.00 85.88 99 LEU A CA 1
ATOM 769 C C . LEU A 1 99 ? -3.160 -0.187 21.320 1.00 85.88 99 LEU A C 1
ATOM 771 O O . LEU A 1 99 ? -4.128 -0.151 22.070 1.00 85.88 99 LEU A O 1
ATOM 775 N N . ILE A 1 100 ? -2.180 -1.081 21.469 1.00 89.94 100 ILE A N 1
ATOM 776 C CA . ILE A 1 100 ? -2.116 -2.018 22.598 1.00 89.94 100 ILE A CA 1
ATOM 777 C C . ILE A 1 100 ? -1.745 -1.288 23.891 1.00 89.94 100 ILE A C 1
ATOM 779 O O . ILE A 1 100 ? -2.318 -1.594 24.924 1.00 89.94 100 ILE A O 1
ATOM 783 N N . ASN A 1 101 ? -0.799 -0.350 23.838 1.00 88.94 101 ASN A N 1
ATOM 784 C CA . ASN A 1 101 ? -0.351 0.411 25.004 1.00 88.94 101 ASN A CA 1
ATOM 785 C C . ASN A 1 101 ? -1.412 1.391 25.528 1.00 88.94 101 ASN A C 1
ATOM 787 O O . ASN A 1 101 ? -1.437 1.681 26.719 1.00 88.94 101 ASN A O 1
ATOM 791 N N . ASP A 1 102 ? -2.255 1.915 24.639 1.00 80.31 102 ASP A N 1
ATOM 792 C CA . ASP A 1 102 ? -3.314 2.865 24.988 1.00 80.31 102 ASP A CA 1
ATOM 793 C C . ASP A 1 102 ? -4.601 2.180 25.509 1.00 80.31 102 ASP A C 1
ATOM 795 O O . ASP A 1 102 ? -5.518 2.880 25.945 1.00 80.31 102 ASP A O 1
ATOM 799 N N . ASN A 1 103 ? -4.684 0.840 25.460 1.00 56.62 103 ASN A N 1
ATOM 800 C CA . ASN A 1 103 ? -5.768 0.025 26.043 1.00 56.62 103 ASN A CA 1
ATOM 801 C C . ASN A 1 103 ? -5.398 -0.497 27.436 1.00 56.62 103 ASN A C 1
ATOM 803 O O . ASN A 1 103 ? -6.322 -0.574 28.278 1.00 56.62 103 ASN A O 1
#

Foldseek 3Di:
DDPPPVVCVQQVHDPVQLVVLLVVLVVLQVVLVVVCVVPVDPVSNVLSNVVSVLSNCVSRVLVVLVVQCVVVVHPDSVVSNVVVVVVSVVVVVVVVVVVVVVD